Protein AF-A0A5W9YNH7-F1 (afdb_monomer_lite)

Sequence (84 aa):
MIPPAVIMPLIMPPQEILQETEKRQELHESIPKTCKLKALDAQQGGLFGVDKDEWVFPDNKSFYLPEKYRPENWITELAMMKEG

Foldseek 3Di:
DDPPPPPPPPCPPPVVVVVVVVVVVVVLLCQLVAWAFDAFLPDPLPPPGARWTWTAGPVRDTDTHHPVSQDPCNVVSVVVVVVD

Secondary structure (DSSP, 8-state):
-PPP---------HHHHHHHHHHHHHHHHHHHHHSEEEEEEEE--GGGS--EEEEE-TTS-EEEEEGGG--TTHHHHHHHHHT-

pLDDT: mean 75.5, std 13.3, range [39.25, 89.5]

Structure (mmCIF, N/CA/C/O backbone):
data_AF-A0A5W9YNH7-F1
#
_entry.id   AF-A0A5W9YNH7-F1
#
loop_
_atom_site.group_PDB
_atom_site.id
_atom_site.type_symbol
_atom_site.label_atom_id
_atom_site.label_alt_id
_atom_site.label_comp_id
_atom_site.label_asym_id
_atom_site.label_entity_id
_atom_site.label_seq_id
_atom_site.pdbx_PDB_ins_code
_atom_site.Cartn_x
_atom_site.Cartn_y
_atom_site.Cartn_z
_atom_site.occupancy
_atom_site.B_iso_or_equiv
_atom_site.auth_seq_id
_atom_site.auth_comp_id
_atom_site.auth_asym_id
_atom_site.auth_atom_id
_atom_site.pdbx_PDB_model_num
ATOM 1 N N . MET A 1 1 ? -8.384 -2.372 -43.767 1.00 39.25 1 MET A N 1
ATOM 2 C CA . MET A 1 1 ? -8.021 -1.019 -43.295 1.00 39.25 1 MET A CA 1
ATOM 3 C C . MET A 1 1 ? -8.395 -0.947 -41.823 1.00 39.25 1 MET A C 1
ATOM 5 O O . MET A 1 1 ? -9.576 -1.007 -41.519 1.00 39.25 1 MET A O 1
ATOM 9 N N . ILE A 1 2 ? -7.410 -0.965 -40.924 1.00 46.59 2 ILE A N 1
ATOM 10 C CA . ILE A 1 2 ? -7.622 -0.847 -39.472 1.00 46.59 2 ILE A CA 1
ATOM 11 C C . ILE A 1 2 ? -7.623 0.659 -39.174 1.00 46.59 2 ILE A C 1
ATOM 13 O O . ILE A 1 2 ? -6.691 1.326 -39.630 1.00 46.59 2 ILE A O 1
ATOM 17 N N . PRO A 1 3 ? -8.642 1.231 -38.506 1.00 43.88 3 PRO A N 1
ATOM 18 C CA . PRO A 1 3 ? -8.603 2.647 -38.173 1.00 43.88 3 PRO A CA 1
ATOM 19 C C . PRO A 1 3 ? -7.408 2.890 -37.242 1.00 43.88 3 PRO A C 1
ATOM 21 O O . PRO A 1 3 ? -7.177 2.079 -36.340 1.00 43.88 3 PRO A O 1
ATOM 24 N N . PRO A 1 4 ? -6.620 3.957 -37.451 1.00 48.97 4 PRO A N 1
ATOM 25 C CA . PRO A 1 4 ? -5.549 4.281 -36.530 1.00 48.97 4 PRO A CA 1
ATOM 26 C C . PRO A 1 4 ? -6.191 4.534 -35.168 1.00 48.97 4 PRO A C 1
ATOM 28 O O . PRO A 1 4 ? -7.015 5.437 -35.021 1.00 48.97 4 PRO A O 1
ATOM 31 N N . ALA A 1 5 ? -5.852 3.698 -34.185 1.00 53.22 5 ALA A N 1
ATOM 32 C CA . ALA A 1 5 ? -6.144 3.996 -32.799 1.00 53.22 5 A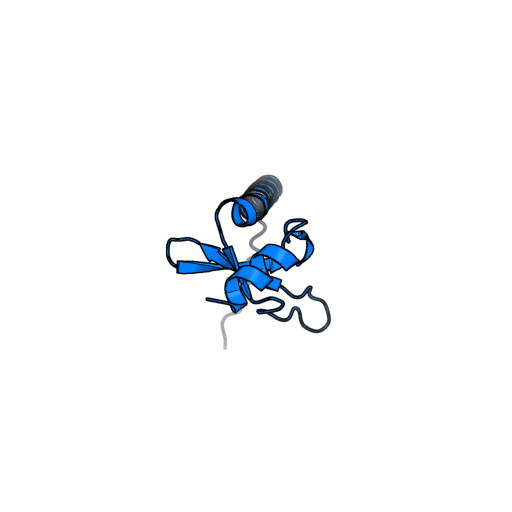LA A CA 1
ATOM 33 C C . ALA A 1 5 ? -5.460 5.331 -32.511 1.00 53.22 5 ALA A C 1
ATOM 35 O O . ALA A 1 5 ? -4.232 5.421 -32.491 1.00 53.22 5 ALA A O 1
ATOM 36 N N . VAL A 1 6 ? -6.264 6.385 -32.388 1.00 49.56 6 VAL A N 1
ATOM 37 C CA . VAL A 1 6 ? -5.819 7.672 -31.876 1.00 49.56 6 VAL A CA 1
ATOM 38 C C . VAL A 1 6 ? -5.371 7.384 -30.452 1.00 49.56 6 VAL A C 1
ATOM 40 O O . VAL A 1 6 ? -6.179 7.325 -29.529 1.00 49.56 6 VAL A O 1
ATOM 43 N N . ILE A 1 7 ? -4.077 7.122 -30.285 1.00 51.72 7 ILE A N 1
ATOM 44 C CA . ILE A 1 7 ? -3.414 7.190 -28.992 1.00 51.72 7 ILE A CA 1
ATOM 45 C C . ILE A 1 7 ? -3.433 8.676 -28.667 1.00 51.72 7 ILE A C 1
ATOM 47 O O . ILE A 1 7 ? -2.522 9.420 -29.016 1.00 51.72 7 ILE A O 1
ATOM 51 N N . MET A 1 8 ? -4.548 9.131 -28.103 1.00 43.81 8 MET A N 1
ATOM 52 C CA . MET A 1 8 ? -4.617 10.419 -27.449 1.00 43.81 8 MET A CA 1
ATOM 53 C C . MET A 1 8 ? -3.659 10.275 -26.268 1.00 43.81 8 MET A C 1
ATOM 55 O O . MET A 1 8 ? -3.925 9.440 -25.397 1.00 43.81 8 MET A O 1
ATOM 59 N N . PRO A 1 9 ? -2.510 10.972 -26.236 1.00 54.44 9 PRO A N 1
ATOM 60 C CA . PRO A 1 9 ? -1.757 11.005 -25.005 1.00 54.44 9 PRO A CA 1
ATOM 61 C C . PRO A 1 9 ? -2.702 11.672 -24.005 1.00 54.44 9 PRO A C 1
ATOM 63 O O . PRO A 1 9 ? -3.115 12.817 -24.195 1.00 54.44 9 PRO A O 1
ATOM 66 N N . LEU A 1 10 ? -3.126 10.920 -22.989 1.00 55.72 10 LEU A N 1
ATOM 67 C CA . LEU A 1 10 ? -3.722 11.470 -21.778 1.00 55.72 10 LEU A CA 1
ATOM 68 C C . LEU A 1 10 ? -2.631 12.328 -21.129 1.00 55.72 10 LEU A C 1
ATOM 70 O O . LEU A 1 10 ? -1.940 11.901 -20.210 1.00 55.72 10 LEU A O 1
ATOM 74 N N . ILE A 1 11 ? -2.401 13.518 -21.684 1.00 62.41 11 ILE A N 1
ATOM 75 C CA . ILE A 1 11 ? -1.568 14.551 -21.089 1.00 62.41 11 ILE A CA 1
ATOM 76 C C . ILE A 1 11 ? -2.447 15.125 -19.992 1.00 62.41 11 ILE A C 1
ATOM 78 O O . ILE A 1 11 ? -3.172 16.097 -20.197 1.00 62.41 11 ILE A O 1
ATOM 82 N N . MET A 1 12 ? -2.457 14.446 -18.848 1.00 62.00 12 MET A N 1
ATOM 83 C CA . MET A 1 12 ? -3.009 15.030 -17.640 1.00 62.00 12 MET A CA 1
ATOM 84 C C . MET A 1 12 ? -2.252 16.342 -17.386 1.00 62.00 12 MET A C 1
ATOM 86 O O . MET A 1 12 ? -1.022 16.373 -17.519 1.00 62.00 12 MET A O 1
ATOM 90 N N . PRO A 1 13 ? -2.949 17.443 -17.068 1.00 75.69 13 PRO A N 1
ATOM 91 C CA . PRO A 1 13 ? -2.309 18.680 -16.666 1.00 75.69 13 PRO A CA 1
ATOM 92 C C . PRO A 1 13 ? -1.298 18.413 -15.542 1.00 75.69 13 PRO A C 1
ATOM 94 O O . PRO A 1 13 ? -1.590 17.631 -14.635 1.00 75.69 13 PRO A O 1
ATOM 97 N N . PRO A 1 14 ? -0.127 19.072 -15.543 1.00 73.56 14 PRO A N 1
ATOM 98 C CA . PRO A 1 14 ? 0.917 18.839 -14.543 1.00 73.56 14 PRO A CA 1
ATOM 99 C C . PRO A 1 14 ? 0.418 18.947 -13.096 1.00 73.56 14 PRO A C 1
ATOM 101 O O . PRO A 1 14 ? 0.886 18.228 -12.223 1.00 73.56 14 PRO A O 1
ATOM 104 N N . GLN A 1 15 ? -0.564 19.817 -12.851 1.00 78.50 15 GLN A N 1
ATOM 105 C CA . GLN A 1 15 ? -1.193 19.989 -11.542 1.00 78.50 15 GLN A CA 1
ATOM 106 C C . GLN A 1 15 ? -1.999 18.758 -11.109 1.00 78.50 15 GLN A C 1
ATOM 108 O O . GLN A 1 15 ? -1.920 18.357 -9.953 1.00 78.50 15 GLN A O 1
ATOM 113 N N . GLU A 1 16 ? -2.727 18.127 -12.030 1.00 79.19 16 GLU A N 1
ATOM 114 C CA . GLU A 1 16 ? -3.502 16.915 -11.741 1.00 79.19 16 GLU A CA 1
ATOM 115 C C . GLU A 1 16 ? -2.578 15.713 -11.503 1.00 79.19 16 GLU A C 1
ATOM 117 O O . GLU A 1 16 ? -2.823 14.919 -10.597 1.00 79.19 16 GLU A O 1
ATOM 122 N N . ILE A 1 17 ? -1.459 15.631 -12.234 1.00 78.56 17 ILE A N 1
ATOM 123 C CA . ILE A 1 17 ? -0.412 14.619 -12.006 1.00 78.56 17 ILE A CA 1
ATOM 124 C C . ILE A 1 17 ? 0.183 14.759 -10.602 1.00 78.56 17 ILE A C 1
ATOM 126 O O . ILE A 1 17 ? 0.362 13.758 -9.904 1.00 78.56 17 ILE A O 1
ATOM 130 N N . LEU A 1 18 ? 0.492 15.990 -10.183 1.00 79.00 18 LEU A N 1
ATOM 131 C CA . LEU A 1 18 ? 1.027 16.259 -8.849 1.00 79.00 18 LEU A CA 1
ATOM 132 C C . LEU A 1 18 ? 0.029 15.838 -7.767 1.00 79.00 18 LEU A C 1
ATOM 134 O O . LEU A 1 18 ? 0.386 15.033 -6.912 1.00 79.00 18 LEU A O 1
ATOM 138 N N . GLN A 1 19 ? -1.232 16.264 -7.873 1.00 83.31 19 GLN A N 1
ATOM 139 C CA . GLN A 1 19 ? -2.271 15.905 -6.904 1.00 83.31 19 GLN A CA 1
ATOM 140 C C . GLN A 1 19 ? -2.530 14.396 -6.831 1.00 83.31 19 GLN A C 1
ATOM 142 O O . GLN A 1 19 ? -2.748 13.854 -5.748 1.00 83.31 19 GLN A O 1
ATOM 147 N N . GLU A 1 20 ? -2.528 13.693 -7.966 1.00 83.31 20 GLU A N 1
ATOM 148 C CA . GLU A 1 20 ? -2.668 12.234 -7.976 1.00 83.31 20 GLU A CA 1
ATOM 149 C C . GLU A 1 20 ? -1.463 11.551 -7.318 1.00 83.31 20 GLU A C 1
ATOM 151 O O . GLU A 1 20 ? -1.625 10.582 -6.571 1.00 83.31 20 GLU A O 1
ATOM 156 N N . THR A 1 21 ? -0.257 12.070 -7.560 1.00 80.19 21 THR A N 1
ATOM 157 C CA . THR A 1 21 ? 0.976 11.551 -6.960 1.00 80.19 21 THR A CA 1
ATOM 158 C C . THR A 1 21 ? 0.980 11.754 -5.447 1.00 80.19 21 THR A C 1
ATOM 160 O O . THR A 1 21 ? 1.280 10.809 -4.718 1.00 80.19 21 THR A O 1
ATOM 163 N N . GLU A 1 22 ? 0.578 12.935 -4.972 1.00 85.06 22 GLU A N 1
ATOM 164 C CA . GLU A 1 22 ? 0.427 13.243 -3.546 1.00 85.06 22 GLU A CA 1
ATOM 165 C C . GLU A 1 22 ? -0.594 12.310 -2.888 1.00 85.06 22 GLU A 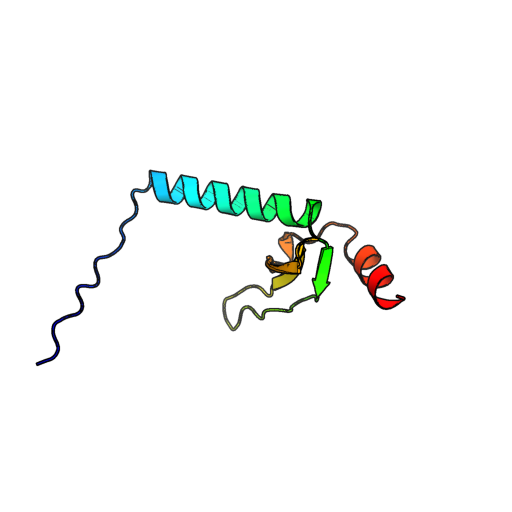C 1
ATOM 167 O O . GLU A 1 22 ? -0.257 11.613 -1.934 1.00 85.06 22 GLU A O 1
ATOM 172 N N . LYS A 1 23 ? -1.795 12.167 -3.465 1.00 85.62 23 LYS A N 1
ATOM 173 C CA . LYS A 1 23 ? -2.828 11.254 -2.940 1.00 85.62 23 LYS A CA 1
ATOM 174 C C . LYS A 1 23 ? -2.365 9.802 -2.882 1.00 85.62 23 LYS A C 1
ATOM 176 O O . LYS A 1 23 ? -2.684 9.077 -1.940 1.00 85.62 23 LYS A O 1
ATOM 181 N N . ARG A 1 24 ? -1.629 9.342 -3.898 1.00 82.19 24 ARG A N 1
ATOM 182 C CA . ARG A 1 24 ? -1.038 7.996 -3.906 1.00 82.19 24 ARG A CA 1
ATOM 183 C C . ARG A 1 24 ? 0.000 7.837 -2.807 1.00 82.19 24 ARG A C 1
ATOM 185 O O . ARG A 1 24 ? 0.043 6.788 -2.171 1.00 82.19 24 ARG A O 1
ATOM 192 N N . GLN A 1 25 ? 0.819 8.858 -2.582 1.00 82.25 25 GLN A N 1
ATOM 193 C CA . GLN A 1 25 ? 1.813 8.849 -1.520 1.00 82.25 25 GLN A CA 1
ATOM 194 C C . GLN A 1 25 ? 1.150 8.810 -0.140 1.00 82.25 25 GLN A C 1
ATOM 196 O O . GLN A 1 25 ? 1.479 7.924 0.645 1.00 82.25 25 GLN A O 1
ATOM 201 N N . GLU A 1 26 ? 0.154 9.663 0.107 1.00 85.56 26 GLU A N 1
ATOM 202 C CA . GLU A 1 26 ? -0.636 9.657 1.345 1.00 85.56 26 GLU A CA 1
ATOM 203 C C . GLU A 1 26 ? -1.296 8.293 1.590 1.00 85.56 26 GLU A C 1
ATOM 205 O O . GLU A 1 26 ? -1.237 7.749 2.696 1.00 85.56 26 GLU A O 1
ATOM 210 N N . LEU A 1 27 ? -1.872 7.685 0.545 1.00 85.06 27 LEU A N 1
ATOM 211 C CA . LEU A 1 27 ? -2.439 6.341 0.631 1.00 85.06 27 LEU A CA 1
ATOM 212 C C . LEU A 1 27 ? -1.372 5.318 1.042 1.00 85.06 27 LEU A C 1
ATOM 214 O O . LEU A 1 27 ? -1.601 4.543 1.969 1.00 85.06 27 LEU A O 1
ATOM 218 N N . HIS A 1 28 ? -0.205 5.326 0.395 1.00 85.38 28 HIS A N 1
ATOM 219 C CA . HIS A 1 28 ? 0.882 4.402 0.719 1.00 85.38 28 HIS A CA 1
ATOM 220 C C . HIS A 1 28 ? 1.404 4.579 2.150 1.00 85.38 28 HIS A C 1
ATOM 222 O O . HIS A 1 28 ? 1.752 3.591 2.784 1.00 85.38 28 HIS A O 1
ATOM 228 N N . GLU A 1 29 ? 1.422 5.800 2.687 1.00 84.25 29 GLU A N 1
ATOM 229 C CA . GLU A 1 29 ? 1.796 6.059 4.084 1.00 84.25 29 GLU A CA 1
ATOM 230 C C . GLU A 1 29 ? 0.703 5.661 5.090 1.00 84.25 29 GLU A C 1
ATOM 232 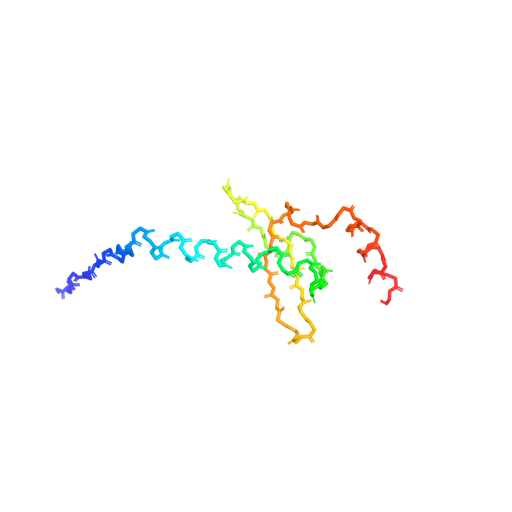O O . GLU A 1 29 ? 0.993 5.388 6.259 1.00 84.25 29 GLU A O 1
ATOM 237 N N . SER A 1 30 ? -0.560 5.618 4.659 1.00 84.81 30 SER A N 1
ATOM 238 C CA . SER A 1 30 ? -1.695 5.217 5.501 1.00 84.81 30 SER A CA 1
ATOM 239 C C . SER A 1 30 ? -1.864 3.698 5.622 1.00 84.81 30 SER A C 1
ATOM 241 O O . SER A 1 30 ? -2.325 3.208 6.657 1.00 84.81 30 SER A O 1
ATOM 243 N N . ILE A 1 31 ? -1.467 2.941 4.594 1.00 84.12 31 ILE A N 1
ATOM 244 C CA . ILE A 1 31 ? -1.624 1.481 4.532 1.00 84.12 31 ILE A CA 1
ATOM 245 C C . ILE A 1 31 ? -0.883 0.788 5.688 1.00 84.12 31 ILE A C 1
ATOM 247 O O . ILE A 1 31 ? -1.546 0.060 6.423 1.00 84.12 31 ILE A O 1
ATOM 251 N N . PRO A 1 32 ? 0.406 1.059 5.979 1.00 80.69 32 PRO A N 1
ATOM 252 C CA . PRO A 1 32 ? 1.098 0.429 7.107 1.00 80.69 32 PRO A CA 1
ATOM 253 C C . PRO A 1 32 ? 0.486 0.713 8.487 1.00 80.69 32 PRO A C 1
ATOM 255 O O . PRO A 1 32 ? 0.766 -0.006 9.439 1.00 80.69 32 PRO A O 1
ATOM 258 N N . LYS A 1 33 ? -0.344 1.759 8.616 1.00 83.50 33 LYS A N 1
ATOM 259 C CA . LYS A 1 33 ? -1.019 2.134 9.873 1.00 83.50 33 LYS A CA 1
ATOM 260 C C . LYS A 1 33 ? -2.368 1.438 10.061 1.00 83.50 33 LYS A C 1
ATOM 262 O O . LYS A 1 33 ? -2.883 1.392 11.173 1.00 83.50 33 LYS A O 1
ATOM 267 N N . THR A 1 34 ? -2.973 0.968 8.973 1.00 82.38 34 THR A N 1
ATOM 268 C CA . THR A 1 34 ? -4.364 0.483 8.938 1.00 82.38 34 THR A CA 1
ATOM 269 C C . THR A 1 34 ? -4.484 -0.961 8.457 1.00 82.38 34 THR A C 1
ATOM 271 O O . THR A 1 34 ? -5.476 -1.629 8.745 1.00 82.38 34 THR A O 1
ATOM 274 N N . CYS A 1 35 ? -3.468 -1.453 7.754 1.00 81.75 35 CYS A N 1
ATOM 275 C CA . CYS A 1 35 ? -3.388 -2.788 7.180 1.00 81.75 35 CYS A CA 1
ATOM 276 C C . CYS A 1 35 ? -2.387 -3.643 7.932 1.00 81.75 35 CYS A C 1
ATOM 278 O O . CYS A 1 35 ? -1.444 -3.142 8.541 1.00 81.75 35 CYS A O 1
ATOM 280 N N . LYS A 1 36 ? -2.545 -4.955 7.792 1.00 84.44 36 LYS A N 1
ATOM 281 C CA . LYS A 1 36 ? -1.562 -5.927 8.254 1.00 84.44 36 LYS A CA 1
ATOM 282 C C . LYS A 1 36 ? -0.739 -6.433 7.082 1.00 84.44 36 LYS A C 1
ATOM 284 O O . LYS A 1 36 ? -1.280 -6.721 6.015 1.00 84.44 36 LYS A O 1
ATOM 289 N N . LEU A 1 37 ? 0.565 -6.543 7.295 1.00 85.00 37 LEU A N 1
ATOM 290 C CA . LEU A 1 37 ? 1.484 -7.169 6.354 1.00 85.00 37 LEU A CA 1
ATOM 291 C C . LEU A 1 37 ? 1.166 -8.665 6.289 1.00 85.00 37 LEU A C 1
ATOM 293 O O . LEU A 1 37 ? 1.255 -9.342 7.300 1.00 85.00 37 LEU A O 1
ATOM 297 N N . LYS A 1 38 ? 0.756 -9.178 5.132 1.00 84.81 38 LYS A N 1
ATOM 298 C CA . LYS A 1 38 ? 0.300 -10.567 4.978 1.00 84.81 38 LYS A CA 1
A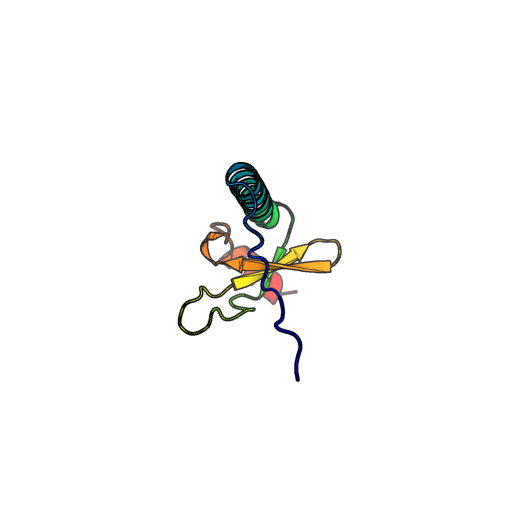TOM 299 C C . LYS A 1 38 ? 1.374 -11.472 4.391 1.00 84.81 38 LYS A C 1
ATOM 301 O O . LYS A 1 38 ? 1.529 -12.604 4.836 1.00 84.81 38 LYS A O 1
ATOM 306 N N . ALA A 1 39 ? 2.084 -10.992 3.377 1.00 84.81 39 ALA A N 1
ATOM 307 C CA . ALA A 1 39 ? 3.115 -11.764 2.702 1.00 84.81 39 ALA A CA 1
ATOM 308 C C . ALA A 1 39 ? 4.220 -10.841 2.197 1.00 84.81 39 ALA A C 1
ATOM 310 O O . ALA A 1 39 ? 3.942 -9.773 1.656 1.00 84.81 39 ALA A O 1
ATOM 311 N N . LEU A 1 40 ? 5.464 -11.274 2.364 1.00 86.06 40 LEU A N 1
ATOM 312 C CA . LEU A 1 40 ? 6.621 -10.587 1.805 1.00 86.06 40 LEU A CA 1
ATOM 313 C C . LEU A 1 40 ? 6.797 -10.958 0.338 1.00 86.06 40 LEU A C 1
ATOM 315 O O . LEU A 1 40 ? 6.516 -12.098 -0.036 1.00 86.06 40 LEU A O 1
ATOM 319 N N . ASP A 1 41 ? 7.267 -10.002 -0.463 1.00 84.94 41 ASP A N 1
ATOM 320 C CA . ASP A 1 41 ? 7.662 -10.210 -1.866 1.00 84.94 41 ASP A CA 1
ATOM 321 C C . ASP A 1 41 ? 6.563 -10.896 -2.712 1.00 84.94 41 ASP A C 1
ATOM 323 O O . ASP A 1 41 ? 6.820 -11.625 -3.672 1.00 84.94 41 ASP A O 1
ATOM 327 N N . ALA A 1 42 ? 5.300 -10.657 -2.342 1.00 85.50 42 ALA A N 1
ATOM 328 C CA . ALA A 1 42 ? 4.112 -11.269 -2.929 1.00 85.50 42 ALA A CA 1
ATOM 329 C C . ALA A 1 42 ? 3.894 -10.871 -4.395 1.00 85.50 42 ALA A C 1
ATOM 331 O O . ALA A 1 42 ? 3.239 -11.591 -5.152 1.00 85.50 42 ALA A O 1
ATOM 332 N N . GLN A 1 43 ? 4.434 -9.722 -4.800 1.00 85.06 43 GLN A N 1
ATOM 333 C CA . GLN A 1 43 ? 4.487 -9.302 -6.190 1.00 85.06 43 GLN A CA 1
ATOM 334 C C . GLN A 1 43 ? 5.930 -8.972 -6.570 1.00 85.06 43 GLN A C 1
ATOM 336 O O . GLN A 1 43 ? 6.480 -7.965 -6.124 1.00 85.06 43 GLN A O 1
ATOM 341 N N . GLN A 1 44 ? 6.502 -9.789 -7.457 1.00 81.75 44 GLN A N 1
ATOM 342 C CA . GLN A 1 44 ? 7.839 -9.553 -7.992 1.00 81.75 44 GLN A CA 1
ATOM 343 C C . GLN A 1 44 ? 7.857 -8.340 -8.925 1.00 81.75 44 GLN A C 1
ATOM 345 O O . GLN A 1 44 ? 7.008 -8.198 -9.812 1.00 81.75 44 GLN A O 1
ATOM 350 N N . GLY A 1 45 ? 8.851 -7.474 -8.742 1.00 74.69 45 GLY A N 1
ATOM 351 C CA . GLY A 1 45 ? 9.049 -6.274 -9.556 1.00 74.69 45 GLY A CA 1
ATOM 352 C C . GLY A 1 45 ? 9.586 -6.553 -10.966 1.00 74.69 45 GLY A C 1
ATOM 353 O O . GLY A 1 45 ? 9.535 -5.679 -11.834 1.00 74.69 45 GLY A O 1
ATOM 354 N N . GLY A 1 46 ? 10.077 -7.767 -11.224 1.00 73.88 46 GLY A N 1
ATOM 355 C CA . GLY A 1 46 ? 10.753 -8.120 -12.475 1.00 73.88 46 GLY A CA 1
ATOM 356 C C . GLY A 1 46 ? 12.111 -7.419 -12.631 1.00 73.88 46 GLY A C 1
ATOM 357 O O . GLY A 1 46 ? 12.679 -6.918 -11.671 1.00 73.88 46 GLY A O 1
ATOM 358 N N . LEU A 1 47 ? 12.638 -7.362 -13.860 1.00 55.47 47 LEU A N 1
ATOM 359 C CA . LEU A 1 47 ? 14.007 -6.892 -14.168 1.00 55.47 47 LEU A CA 1
ATOM 360 C C . LEU A 1 47 ? 14.332 -5.438 -13.767 1.00 55.47 47 LEU A C 1
ATOM 362 O O . LEU A 1 47 ? 15.506 -5.087 -13.690 1.00 55.47 47 LEU A O 1
ATOM 366 N N . PHE A 1 48 ? 13.320 -4.594 -13.550 1.00 59.12 48 PHE A N 1
ATOM 367 C CA . PHE A 1 48 ? 13.485 -3.159 -13.271 1.00 59.12 48 PHE A CA 1
ATOM 368 C C . PHE A 1 48 ? 12.589 -2.644 -12.137 1.00 59.12 48 PHE A C 1
ATOM 370 O O . PHE A 1 48 ? 12.564 -1.442 -11.872 1.00 59.12 48 PHE A O 1
ATOM 377 N N . GLY A 1 49 ? 11.808 -3.519 -11.506 1.00 75.38 49 GLY A N 1
ATOM 378 C CA . GLY A 1 49 ? 10.877 -3.141 -10.451 1.00 75.38 49 GLY A CA 1
ATOM 379 C C . GLY A 1 49 ? 11.371 -3.570 -9.080 1.00 75.38 49 GLY A C 1
ATOM 380 O O . GLY A 1 49 ? 12.200 -4.461 -8.947 1.00 75.38 49 GLY A O 1
ATOM 381 N N . VAL A 1 50 ? 10.813 -2.935 -8.059 1.00 78.38 50 VAL A N 1
ATOM 382 C CA . VAL A 1 50 ? 10.971 -3.358 -6.667 1.00 78.38 50 VAL A CA 1
ATOM 383 C C . VAL A 1 50 ? 9.951 -4.439 -6.346 1.00 78.38 50 VAL A C 1
ATOM 385 O O . VAL A 1 50 ? 8.789 -4.329 -6.761 1.00 78.38 50 VAL A O 1
ATOM 388 N N . ASP A 1 51 ? 10.381 -5.451 -5.601 1.00 84.44 51 ASP A N 1
ATOM 389 C CA . ASP A 1 51 ? 9.468 -6.423 -5.017 1.00 84.44 51 ASP A CA 1
ATOM 390 C C . ASP A 1 51 ? 8.534 -5.716 -4.031 1.00 84.44 51 ASP A C 1
ATOM 392 O O . ASP A 1 51 ? 8.874 -4.701 -3.404 1.00 84.44 51 ASP A O 1
ATOM 396 N N . LYS A 1 52 ? 7.298 -6.201 -3.980 1.00 88.44 52 LYS A N 1
ATOM 397 C CA . LYS A 1 52 ? 6.241 -5.612 -3.169 1.00 88.44 52 LYS A CA 1
ATOM 398 C C . LYS A 1 52 ? 5.652 -6.650 -2.247 1.00 88.44 52 LYS A C 1
ATOM 400 O O . LYS A 1 52 ? 5.308 -7.754 -2.666 1.00 88.44 52 LYS A O 1
ATOM 405 N N . ASP A 1 53 ? 5.437 -6.220 -1.021 1.00 88.75 53 ASP A N 1
ATOM 406 C CA . ASP A 1 53 ? 4.737 -6.987 -0.017 1.00 88.75 53 ASP A CA 1
ATOM 407 C C . ASP A 1 53 ? 3.230 -6.845 -0.186 1.00 88.75 53 ASP A C 1
ATOM 409 O O . ASP A 1 53 ? 2.731 -5.782 -0.565 1.00 88.75 53 ASP A O 1
ATOM 413 N N . GLU A 1 54 ? 2.502 -7.905 0.149 1.00 89.50 54 GLU A N 1
ATOM 414 C CA . GLU A 1 54 ? 1.052 -7.879 0.270 1.00 89.50 54 GLU A CA 1
ATOM 415 C C . GLU A 1 54 ? 0.654 -7.343 1.647 1.00 89.50 54 GLU A C 1
ATOM 417 O O . GLU A 1 54 ? 1.031 -7.882 2.689 1.00 89.50 54 GLU A O 1
ATOM 422 N N . TRP A 1 55 ? -0.180 -6.315 1.633 1.00 89.00 55 TRP A N 1
ATOM 423 C CA . TRP A 1 55 ? -0.829 -5.708 2.783 1.00 89.00 55 TRP A CA 1
ATOM 424 C C . TRP A 1 55 ? -2.325 -5.945 2.685 1.00 89.00 55 TRP A C 1
ATOM 426 O O . TRP A 1 55 ? -2.904 -5.716 1.628 1.00 89.00 55 TRP A O 1
ATOM 436 N N . VAL A 1 56 ? -2.966 -6.369 3.768 1.00 87.12 56 VAL A N 1
ATOM 437 C CA . VAL A 1 56 ? -4.408 -6.630 3.786 1.00 87.12 56 VAL A CA 1
ATOM 438 C C . VAL A 1 56 ? -5.096 -5.742 4.808 1.00 87.12 56 VAL A C 1
ATOM 440 O O . VAL A 1 56 ? -4.731 -5.717 5.987 1.00 87.12 56 VAL A O 1
ATOM 443 N N . PHE A 1 57 ? -6.090 -4.994 4.335 1.00 82.88 57 PHE A N 1
ATOM 444 C CA . PHE A 1 57 ? -7.002 -4.236 5.184 1.00 82.88 57 PHE A CA 1
ATOM 445 C C . PHE A 1 57 ? -7.982 -5.172 5.915 1.00 82.88 57 PHE A C 1
ATOM 447 O O . PHE A 1 57 ? -8.245 -6.287 5.460 1.00 82.88 57 PHE A O 1
ATOM 454 N N . PRO A 1 58 ? -8.614 -4.705 7.007 1.00 77.88 58 PRO A N 1
ATOM 455 C CA . PRO A 1 58 ? -9.679 -5.443 7.693 1.00 77.88 58 PRO A CA 1
ATOM 456 C C . PRO A 1 58 ? -10.885 -5.791 6.803 1.00 77.88 58 PRO A C 1
ATOM 458 O O . PRO A 1 58 ? -11.628 -6.715 7.116 1.00 77.88 58 PRO A O 1
ATOM 461 N N . ASP A 1 59 ? -11.084 -5.064 5.699 1.00 85.00 59 ASP A N 1
ATOM 462 C CA . ASP A 1 59 ? -12.122 -5.318 4.692 1.00 85.00 59 ASP A CA 1
ATOM 463 C C . ASP A 1 59 ? -11.709 -6.374 3.639 1.00 85.00 59 ASP A C 1
ATOM 465 O O . ASP A 1 59 ? -12.392 -6.541 2.629 1.00 85.00 59 ASP A O 1
ATOM 469 N N . ASN A 1 60 ? -10.607 -7.101 3.877 1.00 81.06 60 ASN A N 1
ATOM 470 C CA . ASN A 1 60 ? -9.980 -8.084 2.985 1.00 81.06 60 ASN A CA 1
ATOM 471 C C . ASN A 1 60 ? -9.443 -7.525 1.658 1.00 81.06 60 ASN A C 1
ATOM 473 O O . ASN A 1 60 ? -9.123 -8.296 0.749 1.00 81.06 60 ASN A O 1
ATOM 477 N N . LYS A 1 61 ? -9.296 -6.205 1.518 1.00 86.38 61 LYS A N 1
ATOM 478 C CA . LYS A 1 61 ? -8.662 -5.627 0.334 1.00 86.38 61 LYS A CA 1
ATOM 479 C C . LYS A 1 61 ? -7.139 -5.736 0.425 1.00 86.38 61 LYS A C 1
ATOM 481 O O . LYS A 1 61 ? -6.532 -5.214 1.361 1.00 86.38 61 LYS A O 1
ATOM 486 N N . SER A 1 62 ? -6.531 -6.377 -0.573 1.00 87.31 62 SER A N 1
ATOM 487 C CA . SER A 1 62 ? -5.073 -6.479 -0.699 1.00 87.31 62 SER A CA 1
ATOM 488 C C . SER A 1 62 ? -4.476 -5.275 -1.432 1.00 87.31 62 SER A C 1
ATOM 490 O O . SER A 1 62 ? -5.003 -4.813 -2.447 1.00 87.31 62 SER A O 1
ATOM 492 N N . PHE A 1 63 ? -3.336 -4.802 -0.943 1.00 87.31 63 PHE A N 1
ATOM 493 C CA . PHE A 1 63 ? -2.497 -3.776 -1.550 1.00 87.31 63 PHE A CA 1
ATOM 494 C C . PHE A 1 63 ? -1.063 -4.276 -1.645 1.00 87.31 63 PHE A C 1
ATOM 496 O O . PHE A 1 63 ? -0.613 -5.046 -0.805 1.00 87.31 63 PHE A O 1
ATOM 503 N N . TYR A 1 64 ? -0.341 -3.805 -2.658 1.00 88.81 64 TYR A N 1
ATOM 504 C CA . TYR A 1 64 ? 1.042 -4.200 -2.891 1.00 88.81 64 TYR A CA 1
ATOM 505 C C . TYR A 1 64 ? 1.944 -2.987 -2.745 1.00 88.81 64 TYR A C 1
ATOM 507 O O . TYR A 1 64 ? 1.917 -2.085 -3.591 1.00 88.81 64 TYR A O 1
ATOM 515 N N . LEU A 1 65 ? 2.731 -2.959 -1.672 1.00 88.19 65 LEU A N 1
ATOM 516 C CA . LEU A 1 65 ? 3.648 -1.862 -1.383 1.00 88.19 65 LEU A CA 1
ATOM 517 C C . LEU A 1 65 ? 5.100 -2.328 -1.414 1.00 88.19 65 LEU A C 1
ATOM 519 O O . LEU A 1 65 ? 5.392 -3.423 -0.946 1.00 88.19 65 LEU A O 1
ATOM 523 N N . PRO A 1 66 ? 6.022 -1.495 -1.924 1.00 87.50 66 PRO A N 1
ATOM 524 C CA . PRO A 1 66 ? 7.449 -1.779 -1.844 1.00 87.50 66 PRO A CA 1
ATOM 525 C C . PRO A 1 66 ? 7.950 -1.917 -0.405 1.00 87.50 66 PRO A C 1
ATOM 527 O O . PRO A 1 66 ? 7.429 -1.260 0.500 1.00 87.50 66 PRO A O 1
ATOM 530 N N . GLU A 1 67 ? 9.058 -2.638 -0.238 1.00 84.94 67 GLU A N 1
ATOM 531 C CA . GLU A 1 67 ? 9.709 -2.873 1.059 1.00 84.94 67 GLU A CA 1
ATOM 532 C C . GLU A 1 67 ? 10.002 -1.599 1.871 1.00 84.94 67 GLU A C 1
ATOM 534 O O . GLU A 1 67 ? 10.013 -1.633 3.098 1.00 84.94 67 GLU A O 1
ATOM 539 N N . LYS A 1 68 ? 10.184 -0.447 1.208 1.00 84.94 68 LYS A N 1
ATOM 540 C CA . LYS A 1 68 ? 10.455 0.841 1.871 1.00 84.94 68 LYS A CA 1
ATOM 541 C C . LYS A 1 68 ? 9.328 1.305 2.803 1.00 84.94 68 LYS A C 1
ATOM 543 O O . LYS A 1 68 ? 9.541 2.218 3.589 1.00 84.94 68 LYS A O 1
ATOM 548 N N . TYR A 1 69 ? 8.132 0.726 2.671 1.00 84.62 69 TYR A N 1
ATOM 549 C CA . TYR A 1 69 ? 6.982 1.005 3.531 1.00 84.62 69 TYR A CA 1
ATOM 550 C C . TYR A 1 69 ? 6.831 -0.009 4.678 1.00 84.62 69 TYR A C 1
ATOM 552 O O . TYR A 1 69 ? 5.870 0.088 5.442 1.00 84.62 69 TYR A O 1
ATOM 560 N N . ARG A 1 70 ? 7.750 -0.977 4.826 1.00 84.94 70 ARG A N 1
ATOM 561 C CA . ARG A 1 70 ? 7.760 -1.890 5.976 1.00 84.94 70 ARG A CA 1
ATOM 562 C C . ARG A 1 70 ? 8.002 -1.087 7.269 1.00 84.94 70 ARG A C 1
ATOM 564 O O . ARG A 1 70 ? 8.941 -0.295 7.322 1.00 84.94 70 ARG A O 1
ATOM 571 N N . PRO A 1 71 ? 7.192 -1.277 8.323 1.00 76.19 71 PRO A N 1
ATOM 572 C CA . PRO A 1 71 ? 7.421 -0.665 9.626 1.00 76.19 71 PRO A CA 1
ATOM 573 C C . PRO A 1 71 ? 8.678 -1.259 10.254 1.00 76.19 71 PRO A C 1
ATOM 575 O O . PRO A 1 71 ? 8.952 -2.433 10.051 1.00 76.19 71 PRO A O 1
ATOM 578 N N . GLU A 1 72 ? 9.416 -0.509 11.070 1.00 78.56 72 GLU A N 1
ATOM 579 C CA . GLU A 1 72 ? 10.703 -0.964 11.632 1.00 78.56 72 GLU A CA 1
ATOM 580 C C . GLU A 1 72 ? 10.626 -2.324 12.362 1.00 78.56 72 GLU A C 1
ATOM 582 O O . GLU A 1 72 ? 11.561 -3.116 12.293 1.00 78.56 72 GLU A O 1
ATOM 587 N N . ASN A 1 73 ? 9.481 -2.646 12.978 1.00 76.38 73 ASN A N 1
ATOM 588 C CA . ASN A 1 73 ? 9.239 -3.906 13.696 1.00 76.38 73 ASN A CA 1
ATOM 589 C C . ASN A 1 73 ? 8.545 -5.001 12.855 1.00 76.38 73 ASN A C 1
ATOM 591 O O . ASN A 1 73 ? 7.970 -5.936 13.415 1.00 76.38 73 ASN A O 1
ATOM 595 N N . TRP A 1 74 ? 8.579 -4.912 11.521 1.00 74.75 74 TRP A N 1
ATOM 596 C CA . TRP A 1 74 ? 7.873 -5.837 10.620 1.00 74.75 74 TRP A CA 1
ATOM 597 C C . TRP A 1 74 ? 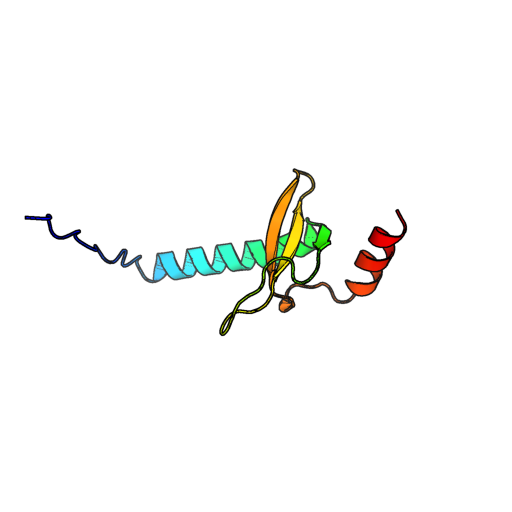8.246 -7.313 10.825 1.00 74.75 74 TRP A C 1
ATOM 599 O O . TRP A 1 74 ? 7.399 -8.186 10.651 1.00 74.75 74 TRP A O 1
ATOM 609 N N . ILE A 1 75 ? 9.491 -7.595 11.222 1.00 73.50 75 ILE A N 1
ATOM 610 C CA . ILE A 1 75 ? 9.981 -8.956 11.499 1.00 73.50 75 ILE A CA 1
ATOM 611 C C . ILE A 1 75 ? 9.195 -9.586 12.655 1.00 73.50 75 ILE A C 1
ATOM 613 O O . ILE A 1 75 ? 8.784 -10.742 12.568 1.00 73.50 75 ILE A O 1
ATOM 617 N N . THR A 1 76 ? 8.953 -8.818 13.720 1.00 72.44 76 THR A N 1
ATOM 618 C CA . THR A 1 76 ? 8.191 -9.264 14.893 1.00 72.44 76 THR A CA 1
ATOM 619 C C . THR A 1 76 ? 6.723 -9.484 14.538 1.00 72.44 76 THR A C 1
ATOM 621 O O .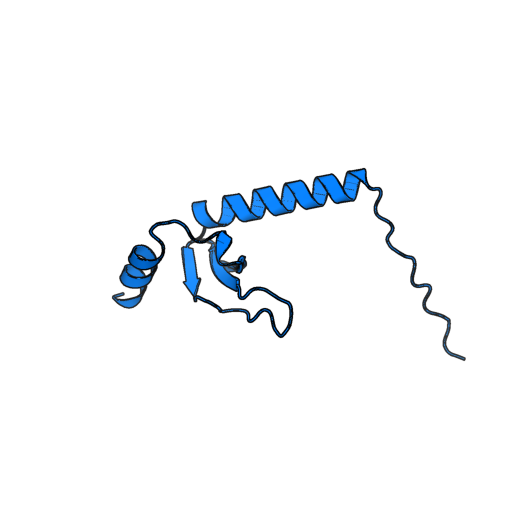 THR A 1 76 ? 6.159 -10.517 14.891 1.00 72.44 76 THR A O 1
ATOM 624 N N . GLU A 1 77 ? 6.123 -8.561 13.781 1.00 70.19 77 GLU A N 1
ATOM 625 C CA . GLU A 1 77 ? 4.728 -8.669 13.327 1.00 70.19 77 GLU A CA 1
ATOM 626 C C . GLU A 1 77 ? 4.505 -9.912 12.449 1.00 70.19 77 GLU A C 1
ATOM 628 O O . GLU A 1 77 ? 3.530 -10.637 12.635 1.00 70.19 77 GLU A O 1
ATOM 633 N N . LEU A 1 78 ? 5.432 -10.214 11.533 1.00 71.69 78 LEU A N 1
ATOM 634 C CA . LEU A 1 78 ? 5.368 -11.420 10.699 1.00 71.69 78 LEU A CA 1
ATOM 635 C C . LEU A 1 78 ? 5.600 -12.708 11.486 1.00 71.69 78 LEU A C 1
ATOM 637 O O . LEU A 1 78 ? 4.941 -13.712 11.215 1.00 71.69 78 LEU A O 1
ATOM 641 N N . ALA A 1 79 ? 6.512 -12.694 12.461 1.00 69.31 79 ALA A N 1
ATOM 642 C CA . ALA A 1 79 ? 6.742 -13.842 13.334 1.00 69.31 79 ALA A CA 1
ATOM 643 C C . ALA A 1 79 ? 5.477 -14.195 14.131 1.00 69.31 79 ALA A C 1
ATOM 645 O O . ALA A 1 79 ? 5.101 -15.363 14.186 1.00 69.31 79 ALA A O 1
ATOM 646 N N . MET A 1 80 ? 4.764 -13.186 14.645 1.00 65.38 80 MET A N 1
ATOM 647 C CA . MET A 1 80 ? 3.490 -13.372 15.348 1.00 65.38 80 MET A CA 1
ATOM 648 C C . MET A 1 80 ? 2.375 -13.936 14.453 1.00 65.38 80 MET A C 1
ATOM 650 O O . MET A 1 80 ? 1.477 -14.603 14.956 1.00 65.38 80 MET A O 1
ATOM 654 N N . MET A 1 81 ? 2.421 -13.718 13.134 1.00 63.19 81 MET A N 1
ATOM 655 C CA . MET A 1 81 ? 1.442 -14.294 12.199 1.00 63.19 81 MET A CA 1
ATOM 656 C C . MET A 1 81 ? 1.718 -15.754 11.838 1.00 63.19 81 MET A C 1
ATOM 658 O O . MET A 1 81 ? 0.802 -16.451 11.412 1.00 63.19 81 MET A O 1
ATOM 662 N N . LYS A 1 82 ? 2.962 -16.226 11.976 1.00 58.25 82 LYS A N 1
ATOM 663 C CA . LYS A 1 82 ? 3.344 -17.597 11.607 1.00 58.25 82 LYS A CA 1
ATOM 664 C C . LYS A 1 82 ? 3.054 -18.626 12.709 1.00 58.25 82 LYS A C 1
ATOM 666 O O . LYS A 1 82 ? 3.082 -19.821 12.427 1.00 58.25 82 LYS A O 1
ATOM 671 N N . GLU A 1 83 ? 2.803 -18.171 13.937 1.00 54.72 83 GLU A N 1
ATOM 672 C CA . GLU A 1 83 ? 2.490 -19.021 15.099 1.00 54.72 83 GLU A CA 1
ATOM 673 C C . GLU A 1 83 ? 0.980 -19.169 15.391 1.00 54.72 83 GLU A C 1
ATOM 675 O O . GLU A 1 83 ? 0.620 -19.812 16.377 1.00 54.72 83 GLU A O 1
ATOM 680 N N . GLY A 1 84 ? 0.101 -18.594 14.557 1.00 43.72 84 GLY A N 1
ATOM 681 C CA . GLY A 1 84 ? -1.364 -18.654 14.697 1.00 43.72 84 GLY A CA 1
ATOM 682 C C . GLY A 1 84 ? -2.041 -19.706 13.829 1.00 43.72 84 GLY A C 1
ATOM 683 O O . GLY A 1 84 ? -1.668 -19.814 12.640 1.00 43.72 84 GLY A O 1
#

Organism: Salmonella typhimurium (NCBI:txid90371)

Radius of gyration: 17.77 Å; chains: 1; bounding box: 26×39×59 Å